Protein AF-A0A5A5RBL0-F1 (afdb_mono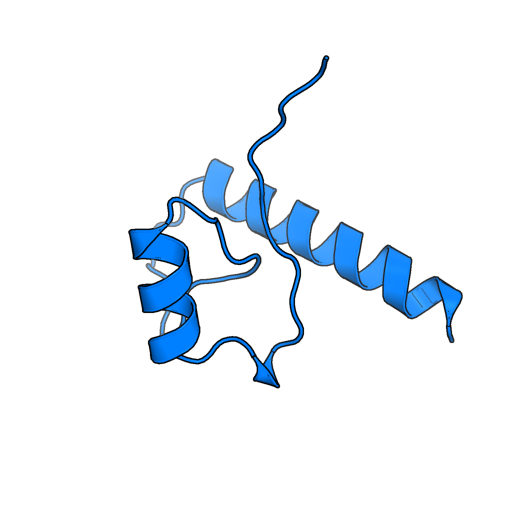mer_lite)

Secondary structure (DSSP, 8-state):
------EEP--GGG--HHHHHHHHHTTPEEPSSPSSSPPSS--HHHHHHHHHHHHHHHHHHTTT-

InterPro domains:
  IPR025668 Transposase DDE domain [PF13586] (8-65)

Structure (mmCIF, N/CA/C/O backbone):
data_AF-A0A5A5RBL0-F1
#
_entry.id   AF-A0A5A5RBL0-F1
#
loop_
_atom_site.group_PDB
_atom_site.id
_atom_site.type_symbol
_atom_site.label_atom_id
_atom_site.label_alt_id
_atom_site.label_comp_id
_atom_site.label_asym_id
_atom_site.label_entity_id
_atom_site.label_seq_id
_atom_site.pdbx_PDB_ins_code
_atom_site.Cartn_x
_atom_site.Cartn_y
_atom_site.Cartn_z
_atom_site.occupancy
_atom_site.B_iso_or_equiv
_atom_site.auth_seq_id
_atom_site.auth_comp_id
_atom_site.auth_asym_id
_atom_site.auth_atom_id
_atom_site.pdbx_PDB_model_num
ATOM 1 N N . MET A 1 1 ? 12.559 -18.776 14.704 1.00 29.69 1 MET A N 1
ATOM 2 C CA . MET A 1 1 ? 11.273 -18.383 14.089 1.00 29.69 1 MET A CA 1
ATOM 3 C C . MET A 1 1 ? 11.250 -16.867 13.993 1.00 29.69 1 MET A C 1
ATOM 5 O O . MET A 1 1 ? 11.196 -16.223 15.029 1.00 29.69 1 MET A O 1
ATOM 9 N N . VAL A 1 2 ? 11.377 -16.295 12.794 1.00 28.92 2 VAL A N 1
ATOM 10 C CA . VAL A 1 2 ? 11.233 -14.843 12.597 1.00 28.92 2 VAL A CA 1
ATOM 11 C C . VAL A 1 2 ? 9.862 -14.616 11.980 1.00 28.92 2 VAL A C 1
ATOM 13 O O . VAL A 1 2 ? 9.660 -14.849 10.794 1.00 28.92 2 VAL A O 1
ATOM 16 N N . VAL A 1 3 ? 8.901 -14.233 12.817 1.00 34.47 3 VAL A N 1
ATOM 17 C CA . VAL A 1 3 ? 7.577 -13.790 12.378 1.00 34.47 3 VAL A CA 1
ATOM 18 C C . VAL A 1 3 ? 7.701 -12.304 12.048 1.00 34.47 3 VAL A C 1
ATOM 20 O O . VAL A 1 3 ? 7.436 -11.448 12.886 1.00 34.47 3 VAL A O 1
ATOM 23 N N . SER A 1 4 ? 8.173 -11.976 10.846 1.00 41.22 4 SER A N 1
ATOM 24 C CA . SER A 1 4 ? 8.031 -10.618 10.318 1.00 41.22 4 SER A CA 1
ATOM 25 C C . SER A 1 4 ? 6.666 -10.535 9.642 1.00 41.22 4 SER A C 1
ATOM 27 O O . SER A 1 4 ? 6.460 -11.203 8.636 1.00 41.22 4 SER A O 1
ATOM 29 N N . GLN A 1 5 ? 5.734 -9.805 10.262 1.00 51.38 5 GLN A N 1
ATOM 30 C CA . GLN A 1 5 ? 4.399 -9.415 9.776 1.00 51.38 5 GLN A CA 1
ATOM 31 C C . GLN A 1 5 ? 3.968 -10.026 8.427 1.00 51.38 5 GLN A C 1
ATOM 33 O O . GLN A 1 5 ? 4.496 -9.650 7.385 1.00 51.38 5 GLN A O 1
ATOM 38 N N . GLN A 1 6 ? 2.976 -10.925 8.445 1.00 64.38 6 GLN A N 1
ATOM 39 C CA . GLN A 1 6 ? 2.416 -11.570 7.249 1.00 64.38 6 GLN A CA 1
ATOM 40 C C . GLN A 1 6 ? 1.816 -10.521 6.295 1.00 64.38 6 GLN A C 1
ATOM 42 O O . GLN A 1 6 ? 0.638 -10.166 6.400 1.00 64.38 6 GLN A O 1
ATOM 47 N N . SER A 1 7 ? 2.632 -9.992 5.381 1.00 72.44 7 SER A N 1
ATOM 48 C CA . SER A 1 7 ? 2.164 -9.145 4.295 1.00 72.44 7 SER A CA 1
ATOM 49 C C . SER A 1 7 ? 2.039 -9.932 3.006 1.00 72.44 7 SER A C 1
ATOM 51 O O . SER A 1 7 ? 2.959 -10.640 2.607 1.00 72.44 7 SER A O 1
ATOM 53 N N . VAL A 1 8 ? 0.899 -9.783 2.340 1.00 79.88 8 VAL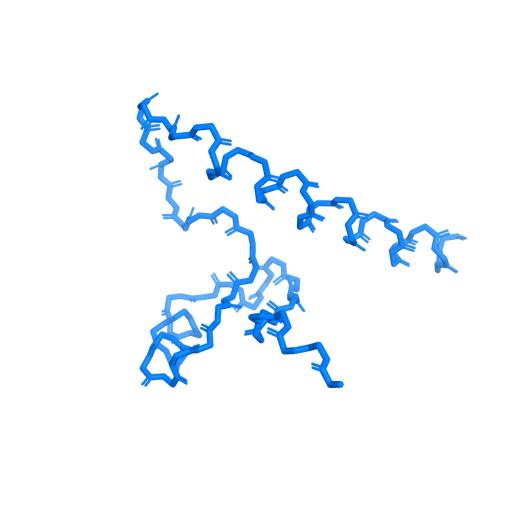 A N 1
ATOM 54 C CA . VAL A 1 8 ? 0.651 -10.394 1.037 1.00 79.88 8 VAL A CA 1
ATOM 55 C C . VAL A 1 8 ? 1.006 -9.371 -0.035 1.00 79.88 8 VAL A C 1
ATOM 57 O O . VAL A 1 8 ? 0.422 -8.282 -0.091 1.00 79.88 8 VAL A O 1
ATOM 60 N N . HIS A 1 9 ? 1.983 -9.722 -0.870 1.00 82.19 9 HIS A N 1
ATOM 61 C CA . HIS A 1 9 ? 2.353 -8.945 -2.044 1.00 82.19 9 HIS A CA 1
ATOM 62 C C . HIS A 1 9 ? 1.469 -9.359 -3.217 1.00 82.19 9 HIS A C 1
ATOM 64 O O . HIS A 1 9 ? 1.417 -10.536 -3.559 1.00 82.19 9 HIS A O 1
ATOM 70 N N . VAL A 1 10 ? 0.738 -8.404 -3.793 1.00 79.50 10 VAL A N 1
ATOM 71 C CA . VAL A 1 10 ? -0.191 -8.657 -4.902 1.00 79.50 10 VAL A CA 1
ATOM 72 C C . VAL A 1 10 ? -0.010 -7.630 -6.005 1.00 79.50 10 VAL A C 1
ATOM 74 O O . VAL A 1 10 ? 0.354 -6.477 -5.743 1.00 79.50 10 VAL A O 1
ATOM 77 N N . ASP A 1 11 ? -0.371 -8.026 -7.220 1.00 82.19 11 ASP A N 1
ATOM 78 C CA . ASP A 1 11 ? -0.471 -7.113 -8.349 1.00 82.19 11 ASP A CA 1
ATOM 79 C C . ASP A 1 11 ? -1.536 -6.043 -8.133 1.00 82.19 11 ASP A C 1
ATOM 81 O O . ASP A 1 11 ? -2.533 -6.221 -7.426 1.00 82.19 11 ASP A O 1
ATOM 85 N N . LYS A 1 12 ? -1.360 -4.914 -8.823 1.00 80.00 12 LYS A N 1
ATOM 86 C CA . LYS A 1 12 ? -2.255 -3.754 -8.724 1.00 80.00 12 LYS A CA 1
ATOM 87 C C . LYS A 1 12 ? -3.722 -4.108 -9.000 1.00 80.00 12 LYS A C 1
ATOM 89 O O . LYS A 1 12 ? -4.596 -3.526 -8.362 1.00 80.00 12 LYS A O 1
ATOM 94 N N . ILE A 1 13 ? -3.984 -5.062 -9.896 1.00 84.00 13 ILE A N 1
ATOM 95 C CA . ILE A 1 13 ? -5.340 -5.499 -10.268 1.00 84.00 13 ILE A CA 1
ATOM 96 C C . ILE A 1 13 ? -6.107 -6.135 -9.097 1.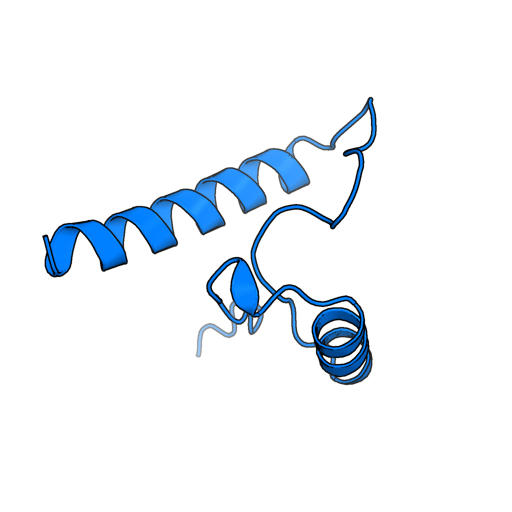00 84.00 13 ILE A C 1
ATOM 98 O O . ILE A 1 13 ? -7.327 -6.027 -9.038 1.00 84.00 13 ILE A O 1
ATOM 102 N N . TYR A 1 14 ? -5.401 -6.714 -8.121 1.00 85.50 14 TYR A N 1
ATOM 103 C CA . TYR A 1 14 ? -6.005 -7.349 -6.947 1.00 85.50 14 TYR A CA 1
ATOM 104 C C . TYR A 1 14 ? -6.185 -6.393 -5.769 1.00 85.50 14 TYR A C 1
ATOM 106 O O . TYR A 1 14 ? -6.764 -6.769 -4.750 1.00 85.50 14 TYR A O 1
ATOM 114 N N . ARG A 1 15 ? -5.734 -5.140 -5.883 1.00 87.81 15 ARG A N 1
ATOM 115 C CA . ARG A 1 15 ? -5.868 -4.126 -4.827 1.00 87.81 15 ARG A CA 1
ATOM 116 C C . ARG A 1 15 ? -7.241 -3.458 -4.890 1.00 87.81 15 ARG A C 1
ATOM 118 O O . ARG A 1 15 ? -7.337 -2.238 -4.972 1.00 87.81 15 ARG A O 1
ATOM 125 N N . THR A 1 16 ? -8.306 -4.255 -4.884 1.00 89.69 16 THR A N 1
ATOM 126 C CA . THR A 1 16 ? -9.690 -3.769 -4.823 1.00 89.69 16 THR A CA 1
ATOM 127 C C . THR A 1 16 ? -10.064 -3.399 -3.383 1.00 89.69 16 THR A C 1
ATOM 129 O O . THR A 1 16 ? -9.429 -3.840 -2.422 1.00 89.69 16 THR A O 1
ATOM 132 N N . ARG A 1 17 ? -11.099 -2.565 -3.205 1.00 89.94 17 ARG A N 1
ATOM 133 C CA . ARG A 1 17 ? -11.589 -2.191 -1.863 1.00 89.94 17 ARG A CA 1
ATOM 134 C C . ARG A 1 17 ? -12.086 -3.402 -1.073 1.00 89.94 17 ARG A C 1
ATOM 136 O O . ARG A 1 17 ? -11.824 -3.471 0.123 1.00 89.94 17 ARG A O 1
ATOM 143 N N . GLU A 1 18 ? -12.748 -4.340 -1.745 1.00 91.94 18 GLU A N 1
ATOM 144 C CA . GLU A 1 18 ? -13.211 -5.598 -1.150 1.00 91.94 18 GLU A CA 1
ATOM 145 C C . GLU A 1 18 ? -12.039 -6.434 -0.638 1.00 91.94 18 GLU A C 1
ATOM 147 O O . GLU A 1 18 ? -12.029 -6.815 0.529 1.00 91.94 18 GLU A O 1
ATOM 152 N N . ASN A 1 19 ? -10.997 -6.624 -1.452 1.00 89.25 19 ASN A N 1
ATOM 153 C CA . ASN A 1 19 ? -9.825 -7.403 -1.049 1.00 89.25 19 ASN A CA 1
ATOM 154 C C . ASN A 1 19 ? -9.074 -6.743 0.114 1.00 89.25 19 ASN A C 1
ATOM 156 O O . ASN A 1 19 ? -8.628 -7.418 1.040 1.00 89.25 19 ASN A O 1
ATOM 160 N N . LEU A 1 20 ? -8.973 -5.410 0.112 1.00 87.94 20 LEU A N 1
ATOM 161 C CA . LEU A 1 20 ? -8.386 -4.665 1.226 1.00 87.94 20 LEU A CA 1
ATOM 162 C C . LEU A 1 20 ? -9.186 -4.833 2.522 1.00 87.94 20 LEU A C 1
ATOM 164 O O . LEU A 1 20 ? -8.582 -5.029 3.575 1.00 87.94 20 LEU A O 1
ATOM 168 N N . ALA A 1 21 ? -10.518 -4.757 2.457 1.00 90.06 21 ALA A N 1
ATOM 169 C CA . ALA A 1 21 ? -11.381 -4.970 3.615 1.00 90.06 21 ALA A CA 1
ATOM 170 C C . ALA A 1 21 ? -11.257 -6.408 4.138 1.00 90.06 21 ALA A C 1
ATOM 172 O O . ALA A 1 21 ? -10.977 -6.605 5.319 1.00 90.06 21 ALA A O 1
ATOM 173 N N . TRP A 1 22 ? -11.339 -7.394 3.242 1.00 90.69 22 TRP A N 1
ATOM 174 C CA . TRP A 1 22 ? -11.236 -8.815 3.566 1.00 90.69 22 TRP A CA 1
ATOM 175 C C . TRP A 1 22 ? -9.913 -9.172 4.257 1.00 90.69 22 TRP A C 1
ATOM 177 O O . TRP A 1 22 ? -9.905 -9.907 5.250 1.00 90.69 22 TRP A O 1
ATOM 187 N N . CYS A 1 23 ? -8.791 -8.629 3.766 1.00 87.50 23 CYS A N 1
ATOM 188 C CA . CYS A 1 23 ? -7.480 -8.814 4.386 1.00 87.50 23 CYS A CA 1
ATOM 189 C C . CYS A 1 23 ? -7.391 -8.104 5.739 1.00 87.50 23 CYS A C 1
ATOM 191 O O . CYS A 1 23 ? -6.898 -8.690 6.702 1.00 87.50 23 CYS A O 1
ATOM 193 N N . LYS A 1 24 ? -7.903 -6.871 5.839 1.00 85.44 24 LYS A N 1
ATOM 194 C CA . LYS A 1 24 ? -7.879 -6.090 7.082 1.00 85.44 24 LYS A CA 1
ATOM 195 C C . LYS A 1 24 ? -8.648 -6.781 8.209 1.00 85.44 24 LYS A C 1
ATOM 197 O O . LYS A 1 24 ? -8.140 -6.835 9.324 1.00 85.44 24 LYS A O 1
ATOM 202 N N . GLU A 1 25 ? -9.820 -7.345 7.918 1.00 90.31 25 GLU A N 1
ATOM 203 C CA . GLU A 1 25 ? -10.616 -8.137 8.873 1.00 90.31 25 GLU A CA 1
ATOM 204 C C . GLU A 1 25 ? -9.850 -9.339 9.435 1.00 90.31 25 GLU A C 1
ATOM 206 O O . GLU A 1 25 ? -10.076 -9.752 10.568 1.00 90.31 25 GLU A O 1
ATOM 211 N N . ARG A 1 26 ? -8.918 -9.889 8.653 1.00 89.31 26 ARG A N 1
ATOM 212 C CA . ARG A 1 26 ? -8.102 -11.057 9.012 1.00 89.31 26 ARG A CA 1
ATOM 213 C C . ARG A 1 26 ? -6.729 -10.683 9.567 1.00 89.31 26 ARG A C 1
ATOM 215 O O . ARG A 1 26 ? -5.902 -11.562 9.782 1.00 89.31 26 ARG A O 1
ATOM 222 N N . GLY A 1 27 ? -6.464 -9.391 9.770 1.00 85.06 27 GLY A N 1
ATOM 223 C CA . GLY A 1 27 ? -5.160 -8.902 10.222 1.00 85.06 27 GLY A CA 1
ATOM 224 C C . GLY A 1 27 ? -4.041 -9.087 9.191 1.00 85.06 27 GLY A C 1
ATOM 225 O O . GLY A 1 27 ? -2.866 -9.044 9.545 1.00 85.06 27 GLY A O 1
ATOM 226 N N . ILE A 1 28 ? -4.387 -9.295 7.919 1.00 86.31 28 ILE A N 1
ATOM 227 C CA . ILE A 1 28 ? -3.434 -9.466 6.825 1.00 86.31 28 ILE A CA 1
ATOM 228 C C . ILE A 1 28 ? -3.116 -8.095 6.234 1.00 86.31 28 ILE A C 1
ATOM 230 O O . ILE A 1 28 ? -4.012 -7.349 5.826 1.00 86.31 28 ILE A O 1
ATOM 234 N N . ARG A 1 29 ? -1.825 -7.768 6.125 1.00 85.50 29 ARG A N 1
ATOM 235 C CA . ARG A 1 29 ? -1.392 -6.535 5.464 1.00 85.50 29 ARG A CA 1
ATOM 236 C C . ARG A 1 29 ? -1.254 -6.763 3.962 1.00 85.50 29 ARG A C 1
ATOM 238 O O . ARG A 1 29 ? -0.383 -7.501 3.517 1.00 85.50 29 ARG A O 1
ATOM 245 N N . LEU A 1 30 ? -2.060 -6.076 3.167 1.00 85.25 30 LEU A N 1
ATOM 246 C CA . LEU A 1 30 ? -1.907 -6.052 1.713 1.00 85.25 30 LEU A CA 1
ATOM 247 C C . LEU A 1 30 ? -0.825 -5.035 1.323 1.00 85.25 30 LEU A C 1
ATOM 249 O O . LEU A 1 30 ? -0.939 -3.862 1.680 1.00 85.25 30 LEU A O 1
ATOM 253 N N . SER A 1 31 ? 0.221 -5.476 0.616 1.00 82.94 31 SER A N 1
ATOM 254 C CA . SER A 1 31 ? 1.353 -4.610 0.253 1.00 82.94 31 SER A CA 1
ATOM 255 C C . SER A 1 31 ? 0.934 -3.437 -0.646 1.00 82.94 31 SER A C 1
ATOM 257 O O . SER A 1 31 ? -0.054 -3.513 -1.392 1.00 82.94 31 SER A O 1
ATOM 259 N N . GLY A 1 32 ? 1.719 -2.361 -0.602 1.00 80.12 32 GLY A N 1
ATOM 260 C CA . GLY A 1 32 ? 1.571 -1.191 -1.465 1.00 80.12 32 GLY A CA 1
ATOM 261 C C . GLY A 1 32 ? 0.793 -0.017 -0.857 1.00 80.12 32 GLY A C 1
ATOM 262 O O . GLY A 1 32 ? 0.123 -0.108 0.170 1.00 80.12 32 GLY A O 1
ATOM 263 N N . LEU A 1 33 ? 0.856 1.129 -1.540 1.00 76.81 33 LEU A N 1
ATOM 264 C CA . LEU A 1 33 ? 0.281 2.404 -1.083 1.00 76.81 33 LEU A CA 1
ATOM 265 C C . LEU A 1 33 ? -1.253 2.372 -0.979 1.00 76.81 33 LEU A C 1
ATOM 267 O O . LEU A 1 33 ? -1.881 1.785 -1.857 1.00 76.81 33 LEU A O 1
ATOM 271 N N . PRO A 1 34 ? -1.881 3.026 0.013 1.00 75.50 34 PRO A N 1
ATOM 272 C CA . PRO A 1 34 ? -3.339 3.085 0.130 1.00 75.50 34 PRO A CA 1
ATOM 273 C C . PRO A 1 34 ? -4.020 3.503 -1.178 1.00 75.50 34 PRO A C 1
ATOM 275 O O . PRO A 1 34 ? -3.484 4.330 -1.920 1.00 75.50 34 PRO A O 1
ATOM 278 N N . LEU A 1 35 ? -5.207 2.954 -1.456 1.00 76.81 35 LEU A N 1
ATOM 279 C CA . LEU A 1 35 ? -6.005 3.415 -2.591 1.00 76.81 35 LEU A CA 1
ATOM 280 C C . LEU A 1 35 ? -6.408 4.880 -2.395 1.00 76.81 35 LEU A C 1
ATOM 282 O O . LEU A 1 35 ? -6.849 5.277 -1.318 1.00 76.81 35 LEU A O 1
ATOM 286 N N . GLY A 1 36 ? -6.322 5.655 -3.474 1.00 80.62 36 GLY A N 1
ATOM 287 C CA . GLY A 1 36 ? -6.696 7.065 -3.488 1.00 80.62 36 GLY A CA 1
ATOM 288 C C . GLY A 1 36 ? -5.519 8.002 -3.238 1.00 80.62 36 GLY A C 1
ATOM 289 O O . GLY A 1 36 ? -4.358 7.667 -3.473 1.00 80.62 36 GLY A O 1
ATOM 290 N N . ARG A 1 37 ? -5.833 9.231 -2.820 1.00 79.31 37 ARG A N 1
ATOM 291 C CA . ARG A 1 37 ? -4.825 10.273 -2.635 1.00 79.31 37 ARG A CA 1
ATOM 292 C C . ARG A 1 37 ? -4.021 9.995 -1.359 1.00 79.31 37 ARG A C 1
ATOM 294 O O . ARG A 1 37 ? -4.612 9.994 -0.280 1.00 79.31 37 ARG A O 1
ATOM 301 N N . PRO A 1 38 ? -2.691 9.816 -1.441 1.00 72.12 38 PRO A N 1
ATOM 302 C CA . PRO A 1 38 ? -1.878 9.675 -0.244 1.00 72.12 38 PRO A CA 1
ATOM 303 C C . PRO A 1 38 ? -1.923 10.965 0.596 1.00 72.12 38 PRO A C 1
ATOM 305 O O . PRO A 1 38 ? -1.987 12.065 0.034 1.00 72.12 38 PRO A O 1
ATOM 308 N N . PRO A 1 39 ? -1.875 10.859 1.935 1.00 76.81 39 PRO A N 1
ATOM 309 C CA . PRO A 1 39 ? -1.887 12.022 2.815 1.00 76.81 39 PRO A CA 1
ATOM 310 C C . PRO A 1 39 ? -0.652 12.904 2.586 1.00 76.81 39 PRO A C 1
ATOM 312 O O . PRO A 1 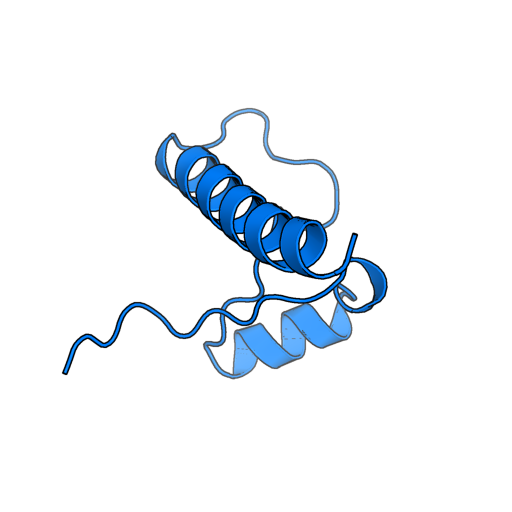39 ? 0.429 12.417 2.250 1.00 76.81 39 PRO A O 1
ATOM 315 N N . LYS A 1 40 ? -0.817 14.219 2.780 1.00 76.56 40 LYS A N 1
ATOM 316 C CA . LYS A 1 40 ? 0.232 15.229 2.536 1.00 76.56 40 LYS A CA 1
ATOM 317 C C . LYS A 1 40 ? 1.460 14.997 3.428 1.00 76.56 40 LYS A C 1
ATOM 319 O O . LYS A 1 40 ? 2.590 15.084 2.958 1.00 76.56 40 LYS A O 1
ATOM 324 N N . ASN A 1 41 ? 1.219 14.600 4.677 1.00 79.25 41 ASN A N 1
ATOM 325 C CA . ASN A 1 41 ? 2.244 14.193 5.630 1.00 79.25 41 ASN A CA 1
ATOM 326 C C . ASN A 1 41 ? 2.249 12.667 5.745 1.00 79.25 41 ASN A C 1
ATOM 328 O O . ASN A 1 41 ? 1.418 12.081 6.434 1.00 79.25 41 ASN A O 1
ATOM 332 N N . ARG A 1 42 ? 3.178 12.020 5.037 1.00 75.94 42 ARG A N 1
ATOM 333 C CA . ARG A 1 42 ? 3.487 10.597 5.233 1.00 75.94 42 ARG A CA 1
ATOM 334 C C . ARG A 1 42 ? 4.591 10.473 6.272 1.00 75.94 42 ARG A C 1
ATOM 336 O O . ARG A 1 42 ? 5.610 11.153 6.140 1.00 75.94 42 ARG A O 1
ATOM 343 N N . SER A 1 43 ? 4.407 9.592 7.254 1.00 82.75 43 SER A N 1
ATOM 344 C CA . SER A 1 43 ? 5.483 9.233 8.178 1.00 82.75 43 SER A CA 1
ATOM 345 C C . SER A 1 43 ? 6.665 8.639 7.404 1.00 82.75 43 SER A C 1
ATOM 347 O O . SER A 1 43 ? 6.498 8.068 6.321 1.00 82.75 43 SER A O 1
ATOM 349 N N . ALA A 1 44 ? 7.874 8.790 7.947 1.00 83.38 44 ALA A N 1
ATOM 350 C CA . ALA A 1 44 ? 9.074 8.194 7.362 1.00 83.38 44 ALA A CA 1
ATOM 351 C C . ALA A 1 44 ? 8.940 6.665 7.238 1.00 83.38 44 ALA A C 1
ATOM 353 O O . ALA A 1 44 ? 9.349 6.086 6.237 1.00 83.38 44 ALA A O 1
ATOM 354 N N . GLU A 1 45 ? 8.277 6.037 8.207 1.00 82.06 45 GLU A N 1
ATOM 355 C CA . GLU A 1 45 ? 8.015 4.600 8.237 1.00 82.06 45 GLU A CA 1
ATOM 356 C C . GLU A 1 45 ? 7.134 4.133 7.071 1.00 82.06 45 GLU A C 1
ATOM 358 O O . GLU A 1 45 ? 7.493 3.191 6.371 1.00 82.06 45 GLU A O 1
ATOM 363 N N . LEU A 1 46 ? 6.040 4.846 6.771 1.00 79.12 46 LEU A N 1
ATOM 364 C CA . LEU A 1 46 ? 5.183 4.519 5.624 1.00 79.12 46 LEU A CA 1
ATOM 365 C C . LEU A 1 46 ? 5.923 4.647 4.288 1.00 79.12 46 LEU A C 1
ATOM 367 O O . LEU A 1 46 ? 5.642 3.901 3.352 1.00 79.12 46 LEU A O 1
ATOM 371 N N . LYS A 1 47 ? 6.858 5.599 4.183 1.00 81.25 47 LYS A N 1
ATOM 372 C CA . LYS A 1 47 ? 7.699 5.748 2.986 1.00 81.25 47 LYS A CA 1
ATOM 373 C C . LYS A 1 47 ? 8.677 4.585 2.854 1.00 81.25 47 LYS A C 1
ATOM 375 O O . LYS A 1 47 ? 8.780 4.023 1.769 1.00 81.25 47 LYS A O 1
ATOM 380 N N . LYS A 1 48 ? 9.348 4.220 3.948 1.00 85.12 48 LYS A N 1
ATOM 381 C CA . LYS A 1 48 ? 10.287 3.096 3.982 1.00 85.12 48 LYS A CA 1
ATOM 382 C C . LYS A 1 48 ? 9.588 1.788 3.613 1.00 85.12 48 LYS A C 1
ATOM 384 O O . LYS A 1 48 ? 10.057 1.081 2.731 1.00 85.12 48 LYS A O 1
ATOM 389 N N . GLN A 1 49 ? 8.415 1.536 4.191 1.00 82.31 49 GLN A N 1
ATOM 390 C CA . GLN A 1 49 ? 7.637 0.343 3.878 1.00 82.31 49 GLN A CA 1
ATOM 391 C C . GLN A 1 49 ? 7.239 0.276 2.399 1.00 82.31 49 GLN A C 1
ATOM 393 O O . GLN A 1 49 ? 7.324 -0.781 1.785 1.00 82.31 49 GLN A O 1
ATOM 398 N N . ALA A 1 50 ? 6.826 1.403 1.808 1.00 80.38 50 ALA A N 1
ATOM 399 C CA . ALA A 1 50 ? 6.479 1.447 0.390 1.00 80.38 50 ALA A CA 1
ATOM 400 C C . ALA A 1 50 ? 7.689 1.154 -0.515 1.00 80.38 50 ALA A C 1
ATOM 402 O O . ALA A 1 50 ? 7.533 0.466 -1.520 1.00 80.38 50 ALA A O 1
ATOM 403 N N . GLN A 1 51 ? 8.878 1.641 -0.145 1.00 84.19 51 GLN A N 1
ATOM 404 C CA . GLN A 1 51 ? 10.123 1.350 -0.865 1.00 84.19 51 GLN A CA 1
ATOM 405 C C . GLN A 1 51 ? 10.512 -0.128 -0.763 1.00 84.19 51 GLN A C 1
ATOM 407 O O . GLN A 1 51 ? 10.911 -0.723 -1.760 1.00 84.19 51 GLN A O 1
ATOM 412 N N . GLU A 1 52 ? 10.374 -0.736 0.415 1.00 84.56 52 GLU A N 1
ATOM 413 C CA . GLU A 1 52 ? 10.624 -2.169 0.612 1.00 84.56 52 GLU A CA 1
ATOM 414 C C . GLU A 1 52 ? 9.647 -3.025 -0.213 1.00 84.56 52 GLU A C 1
ATOM 416 O O . GLU A 1 52 ? 10.075 -3.934 -0.925 1.00 84.56 52 GLU A O 1
ATOM 421 N N . ASP A 1 53 ? 8.354 -2.682 -0.198 1.00 82.75 53 ASP A N 1
ATOM 422 C CA . ASP A 1 53 ? 7.318 -3.361 -0.986 1.00 82.75 53 ASP A CA 1
ATOM 423 C C . ASP A 1 53 ? 7.549 -3.225 -2.509 1.00 82.75 53 ASP A C 1
ATOM 425 O O . ASP A 1 53 ? 7.187 -4.118 -3.278 1.00 82.75 53 ASP A O 1
ATOM 429 N N . GLU A 1 54 ? 8.113 -2.103 -2.972 1.00 81.06 54 GLU A N 1
ATOM 430 C CA . GLU A 1 54 ? 8.521 -1.896 -4.371 1.00 81.06 54 GLU A CA 1
ATOM 431 C C . GLU A 1 54 ? 9.776 -2.686 -4.736 1.00 81.06 54 GLU A C 1
ATOM 433 O O . GLU A 1 54 ? 9.787 -3.358 -5.764 1.00 81.06 54 GLU A O 1
ATOM 438 N N . SER A 1 55 ? 10.798 -2.665 -3.882 1.00 83.44 55 SER A N 1
ATOM 439 C CA . SER A 1 55 ? 12.029 -3.436 -4.075 1.00 83.44 55 SER A CA 1
ATOM 440 C C . SER A 1 55 ? 11.738 -4.932 -4.212 1.00 83.44 55 SER A C 1
ATOM 442 O O . SER A 1 55 ? 12.245 -5.589 -5.121 1.00 83.44 55 SER A O 1
ATOM 444 N N . PHE A 1 56 ? 10.846 -5.459 -3.366 1.00 81.44 56 PHE A N 1
ATOM 445 C CA . PHE A 1 56 ? 10.438 -6.860 -3.423 1.00 81.44 56 PHE A CA 1
ATOM 446 C C . PHE A 1 56 ? 9.726 -7.210 -4.737 1.00 81.44 56 PHE A C 1
ATOM 448 O O . PHE A 1 56 ? 10.009 -8.251 -5.328 1.00 81.44 56 PHE A O 1
ATOM 455 N N . ARG A 1 57 ? 8.849 -6.327 -5.240 1.00 76.62 57 ARG A N 1
ATOM 456 C CA . ARG A 1 57 ? 8.201 -6.512 -6.550 1.00 76.62 57 ARG A CA 1
ATOM 457 C C . ARG A 1 57 ? 9.209 -6.480 -7.696 1.00 76.62 57 ARG A C 1
ATOM 459 O O . ARG A 1 57 ? 9.219 -7.404 -8.503 1.00 76.62 57 ARG A O 1
ATOM 466 N N . ASN A 1 58 ? 10.102 -5.491 -7.716 1.00 79.94 58 ASN A N 1
ATOM 467 C CA . ASN A 1 58 ? 11.131 -5.367 -8.752 1.00 79.94 58 ASN A CA 1
ATOM 468 C C . ASN A 1 58 ? 12.053 -6.596 -8.797 1.00 79.94 58 ASN A C 1
ATOM 470 O O . ASN A 1 58 ? 12.430 -7.045 -9.875 1.00 79.94 58 ASN A O 1
ATOM 474 N N . ALA A 1 59 ? 12.403 -7.162 -7.637 1.00 81.75 59 ALA A N 1
ATOM 475 C CA . ALA A 1 59 ? 13.228 -8.365 -7.555 1.00 81.75 59 ALA A CA 1
ATOM 476 C C . ALA A 1 59 ? 12.536 -9.618 -8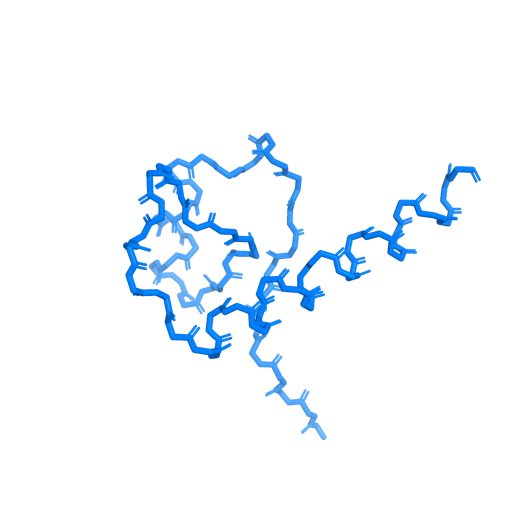.127 1.00 81.75 59 ALA A C 1
ATOM 478 O O . ALA A 1 59 ? 13.213 -10.511 -8.637 1.00 81.75 59 ALA A O 1
ATOM 479 N N . ILE A 1 60 ? 11.204 -9.695 -8.038 1.00 72.31 60 ILE A N 1
ATOM 480 C CA . ILE A 1 60 ? 10.414 -10.776 -8.641 1.00 72.31 60 ILE A CA 1
ATOM 481 C C . ILE A 1 60 ? 10.299 -10.556 -10.150 1.00 72.31 60 ILE A C 1
ATOM 483 O O . ILE A 1 60 ? 10.628 -11.459 -10.911 1.00 72.31 60 ILE A O 1
ATOM 487 N N . GLU A 1 61 ? 9.890 -9.365 -10.592 1.00 66.88 61 GLU A N 1
ATOM 488 C CA . GLU A 1 61 ? 9.712 -9.053 -12.019 1.00 66.88 61 GLU A CA 1
ATOM 489 C C . GLU A 1 61 ? 11.030 -9.167 -12.802 1.00 66.88 61 GLU A C 1
ATOM 491 O O . GLU A 1 61 ? 11.055 -9.753 -13.881 1.00 66.88 61 GLU A O 1
ATOM 496 N N . GLY A 1 62 ? 12.152 -8.725 -12.224 1.00 68.19 62 GLY A N 1
ATOM 497 C CA . GLY A 1 62 ? 13.478 -8.831 -12.840 1.00 68.19 62 GLY A CA 1
ATOM 498 C C . GLY A 1 62 ? 14.015 -10.261 -12.992 1.00 68.19 62 GLY A C 1
ATOM 499 O O . GLY A 1 62 ? 15.016 -10.454 -13.672 1.00 68.19 62 GLY A O 1
ATOM 500 N N . LYS A 1 63 ? 13.379 -11.267 -12.373 1.00 64.12 63 LYS A N 1
ATOM 501 C CA . LYS A 1 63 ? 13.712 -12.690 -12.569 1.00 64.12 63 LYS A CA 1
ATOM 502 C C . LYS A 1 63 ? 12.982 -13.341 -13.745 1.00 64.12 63 LYS A C 1
ATOM 504 O O . LYS A 1 63 ? 13.403 -14.412 -14.174 1.00 64.12 63 LYS A O 1
ATOM 509 N N . PHE A 1 64 ? 11.881 -12.750 -14.203 1.00 58.5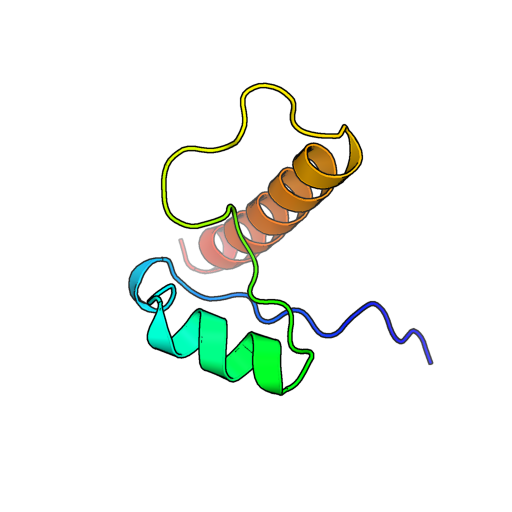3 64 PHE A N 1
ATOM 510 C CA . PHE A 1 64 ? 11.046 -13.285 -15.285 1.00 58.53 64 PHE A CA 1
ATOM 511 C C . PHE A 1 64 ? 11.108 -12.436 -16.565 1.00 58.53 64 PHE A C 1
ATOM 513 O O . PHE A 1 64 ? 10.437 -12.779 -17.538 1.00 58.53 64 PHE A O 1
ATOM 520 N N . GLY A 1 65 ? 11.880 -11.343 -16.549 1.00 51.03 65 GLY A N 1
ATOM 521 C CA . GLY A 1 65 ? 12.223 -10.531 -17.719 1.00 51.03 65 GLY A CA 1
ATOM 522 C C . GLY A 1 65 ? 13.427 -11.060 -18.484 1.00 51.03 65 GLY A C 1
ATOM 523 O O . GLY A 1 65 ? 14.291 -11.713 -17.857 1.00 51.03 65 GLY A O 1
#

Sequence (65 aa):
MVVSQQSVHVDKIYRTRENLAWCKERGIRLSGLPLGRPPKNRSAELKKQAQEDESFRNAIEGKFG

Organism: NCBI:txid2303981

Radius of gyration: 12.96 Å; chains: 1; bounding box: 27×34×32 Å

Foldseek 3Di:
DDPDAQEDEDDPVQLDPVNCVVCVVVSYHYAADDPDDDDPDDDPVNVVSRVVSVVVVCVVVVVVD

pLDDT: mean 77.13, std 13.99, range [28.92, 91.94]